Protein AF-A0A927H3I9-F1 (afdb_monomer_lite)

Foldseek 3Di:
DLLVVLLVLLVVLLVQQVVQPPPVNDDPPCPPDSRLLSNQVSCLVPVPSVLVCVVVVNVVSVLVSLVVSLVVVVVPDDVVVVVVDPPVVVVSVVVSVLSVVLVVVCVVVVVPDGSVVSVVVVVVVVVVVVPPD

pLDDT: mean 83.42, std 16.07, range [39.41, 97.81]

Secondary structure (DSSP, 8-state):
-HHHHHHHHHHHHHHHHHHHHSTTT--TT--S-TTHHHHHHHHHH--HHHHHHHHTT-HHHHHHHHHHHHHHHHHTS-HHHHTT-TTHHHHHHHHHHHHHHHHHHHHHTTT-S-HHHHHHHHHHHHHHTTTT-

InterPro domains:
  IPR039532 Transcriptional regulator TetR, C-terminal, Firmicutes type [PF14278] (34-122)

Radius of gyration: 15.26 Å; chains: 1; bounding box: 48×33×34 Å

Sequence (133 aa):
MLIWKCDDTFHDLYHNILQSISPQTVPTGTGKFPFILPFFRYWHADSEIIELLVEANRLDVIFAAFEDTM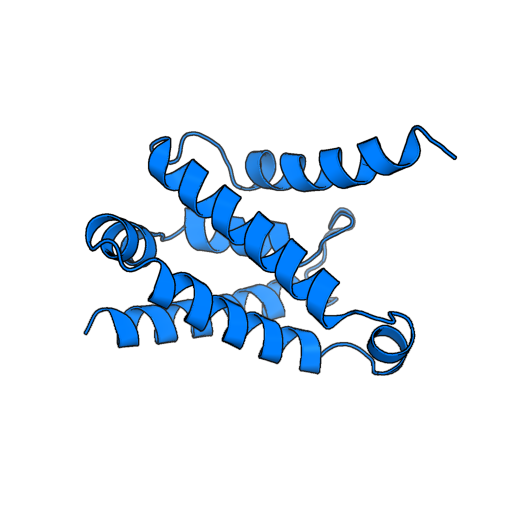KKLVRMLPPAMMNRSPHLDYFLAFRSGAVIRVLLQWIKNHKNVTPEEMYKFFEMQSEGLKLHT

Structure (mmCIF, N/CA/C/O backbone):
data_AF-A0A927H3I9-F1
#
_entry.id   AF-A0A927H3I9-F1
#
loop_
_atom_site.group_PDB
_atom_site.id
_atom_site.type_symbol
_atom_site.label_atom_id
_atom_site.label_alt_id
_atom_site.label_comp_id
_atom_site.label_asym_id
_atom_site.label_entity_id
_atom_site.label_seq_id
_atom_site.pdbx_PDB_ins_code
_atom_site.Cartn_x
_atom_site.Cartn_y
_atom_site.Cartn_z
_atom_site.occupancy
_atom_site.B_iso_or_equiv
_atom_site.auth_seq_id
_atom_site.auth_comp_id
_atom_site.auth_asym_id
_atom_site.auth_atom_id
_atom_site.pdbx_PDB_model_num
ATOM 1 N N . MET A 1 1 ? -17.641 -9.432 -5.609 1.00 77.62 1 MET A N 1
ATOM 2 C CA . MET A 1 1 ? -17.804 -7.975 -5.416 1.00 77.62 1 MET A CA 1
ATOM 3 C C . MET A 1 1 ? -16.578 -7.359 -4.739 1.00 77.62 1 MET A C 1
ATOM 5 O O . MET A 1 1 ? -15.977 -6.496 -5.356 1.00 77.62 1 MET A O 1
ATOM 9 N N . LEU A 1 2 ? -16.138 -7.842 -3.565 1.00 84.00 2 LEU A N 1
ATOM 10 C CA . LEU A 1 2 ? -14.950 -7.312 -2.863 1.00 84.00 2 LEU A CA 1
ATOM 11 C C . LEU A 1 2 ? -13.643 -7.318 -3.677 1.00 84.00 2 LEU A C 1
ATOM 13 O O . LEU A 1 2 ? -12.933 -6.325 -3.665 1.00 84.00 2 LEU A O 1
ATOM 17 N N . ILE A 1 3 ? -13.343 -8.405 -4.399 1.00 88.00 3 ILE A N 1
ATOM 18 C CA . ILE A 1 3 ? -12.112 -8.505 -5.211 1.00 88.00 3 ILE A CA 1
ATOM 19 C C . ILE A 1 3 ? -12.076 -7.407 -6.280 1.00 88.00 3 ILE A C 1
ATOM 21 O O . ILE A 1 3 ? -11.113 -6.664 -6.360 1.00 88.00 3 ILE A O 1
ATOM 25 N N . TRP A 1 4 ? -13.170 -7.238 -7.027 1.00 88.94 4 TRP A N 1
ATOM 26 C CA . TRP A 1 4 ? -13.263 -6.201 -8.056 1.00 88.94 4 TRP A CA 1
ATOM 27 C C . TRP A 1 4 ? -13.149 -4.783 -7.475 1.00 88.94 4 TRP A C 1
ATOM 29 O O . TRP A 1 4 ? -12.432 -3.964 -8.034 1.00 88.94 4 TRP A O 1
ATOM 39 N N . LYS A 1 5 ? -13.789 -4.508 -6.323 1.00 90.81 5 LYS A N 1
ATOM 40 C CA . LYS A 1 5 ? -13.637 -3.216 -5.624 1.00 90.81 5 LYS A CA 1
ATOM 41 C C . LYS A 1 5 ? -12.179 -2.990 -5.206 1.00 90.81 5 LYS A C 1
ATOM 43 O O . LYS A 1 5 ? -11.676 -1.891 -5.367 1.00 90.81 5 LYS A O 1
ATOM 48 N N . CYS A 1 6 ? -11.492 -4.025 -4.719 1.00 92.31 6 CYS A N 1
ATOM 49 C CA . CYS A 1 6 ? -10.067 -3.957 -4.397 1.00 92.31 6 CYS A CA 1
ATOM 50 C C . CYS A 1 6 ? -9.226 -3.618 -5.630 1.00 92.31 6 CYS A C 1
ATOM 52 O O . CYS A 1 6 ? -8.423 -2.693 -5.573 1.00 92.31 6 CYS A O 1
ATOM 54 N N . ASP A 1 7 ? -9.427 -4.322 -6.743 1.00 91.31 7 ASP A N 1
ATOM 55 C CA . ASP A 1 7 ? -8.684 -4.074 -7.982 1.00 91.31 7 ASP A CA 1
ATOM 56 C C . ASP A 1 7 ? -8.872 -2.633 -8.480 1.00 91.31 7 ASP A C 1
ATOM 58 O O . ASP A 1 7 ? -7.901 -1.986 -8.879 1.00 91.31 7 ASP A O 1
ATOM 62 N N . ASP A 1 8 ? -10.101 -2.117 -8.404 1.00 93.25 8 ASP A N 1
ATOM 63 C CA . ASP A 1 8 ? -10.454 -0.740 -8.759 1.00 93.25 8 ASP A CA 1
ATOM 64 C C . ASP A 1 8 ? -9.777 0.279 -7.824 1.00 93.25 8 ASP A C 1
ATOM 66 O O . ASP A 1 8 ? -9.075 1.181 -8.273 1.00 93.25 8 ASP A O 1
ATOM 70 N N . THR A 1 9 ? -9.837 0.065 -6.505 1.00 94.94 9 THR A N 1
ATOM 71 C CA . THR A 1 9 ? -9.147 0.931 -5.533 1.00 94.94 9 THR A CA 1
ATOM 72 C C . THR A 1 9 ? -7.622 0.911 -5.719 1.00 94.94 9 THR A C 1
ATOM 74 O O . THR A 1 9 ? -6.958 1.942 -5.632 1.00 94.94 9 THR A O 1
ATOM 77 N N . PHE A 1 10 ? -7.023 -0.241 -6.033 1.00 95.06 10 PHE A N 1
ATOM 78 C CA . PHE A 1 10 ? -5.589 -0.317 -6.336 1.00 95.06 10 PHE A CA 1
ATOM 79 C C . PHE A 1 10 ? -5.226 0.321 -7.686 1.00 95.06 10 PHE A C 1
ATOM 81 O O . PHE A 1 10 ? -4.087 0.775 -7.859 1.00 95.06 10 PHE A O 1
ATOM 88 N N . HIS A 1 11 ? -6.166 0.381 -8.632 1.00 93.69 11 HIS A N 1
ATOM 89 C CA . HIS A 1 11 ? -6.025 1.150 -9.866 1.00 93.69 11 HIS A CA 1
ATOM 90 C C . HIS A 1 11 ? -6.005 2.658 -9.584 1.00 93.69 11 HIS A C 1
ATOM 92 O O . HIS A 1 11 ? -5.123 3.362 -10.077 1.00 93.69 11 HIS A O 1
ATOM 98 N N . ASP A 1 12 ? -6.902 3.142 -8.731 1.00 94.69 12 ASP A N 1
ATOM 99 C CA . ASP A 1 12 ? -6.932 4.542 -8.303 1.00 94.69 12 ASP A CA 1
ATOM 100 C C . ASP A 1 12 ? -5.681 4.930 -7.511 1.00 94.69 12 ASP A C 1
ATOM 102 O O . ASP A 1 12 ? -5.072 5.973 -7.770 1.00 94.69 12 ASP A O 1
ATOM 106 N N . LEU A 1 13 ? -5.230 4.057 -6.604 1.00 94.62 13 LEU A N 1
ATOM 107 C CA . LEU A 1 13 ? -3.966 4.216 -5.887 1.00 94.62 13 LEU A CA 1
ATOM 108 C C . LEU A 1 13 ? -2.791 4.401 -6.855 1.00 94.62 13 LEU A C 1
ATOM 110 O O . LEU A 1 13 ? -1.945 5.272 -6.645 1.00 94.62 13 LEU A O 1
ATOM 114 N N . TYR A 1 14 ? -2.721 3.593 -7.917 1.00 93.06 14 TYR A N 1
ATOM 115 C CA . TYR A 1 14 ? -1.672 3.710 -8.930 1.00 93.06 14 TYR A CA 1
ATOM 116 C C . TYR A 1 14 ? -1.653 5.109 -9.562 1.00 93.06 14 TYR A C 1
ATOM 118 O O . TYR A 1 14 ? -0.594 5.739 -9.619 1.00 93.06 14 TYR A O 1
ATOM 126 N N . HIS A 1 15 ? -2.812 5.629 -9.975 1.00 91.88 15 HIS A N 1
ATOM 127 C CA . HIS A 1 15 ? -2.911 6.974 -10.552 1.00 91.88 15 HIS A CA 1
ATOM 128 C C . HIS A 1 15 ? -2.577 8.070 -9.543 1.00 91.88 15 HIS A C 1
ATOM 130 O O . HIS A 1 15 ? -1.861 9.012 -9.885 1.00 91.88 15 HIS A O 1
ATOM 136 N N . ASN A 1 16 ? -3.024 7.933 -8.294 1.00 91.06 16 ASN A N 1
ATOM 137 C CA . ASN A 1 16 ? -2.711 8.877 -7.223 1.00 91.06 16 ASN A CA 1
ATOM 138 C C . ASN A 1 16 ? -1.198 8.965 -6.957 1.00 91.06 16 ASN A C 1
ATOM 140 O O . ASN A 1 16 ? -0.637 10.060 -6.843 1.00 91.06 16 ASN A O 1
ATOM 144 N N . ILE A 1 17 ? -0.517 7.815 -6.926 1.00 90.12 17 ILE A N 1
ATOM 145 C CA . ILE A 1 17 ? 0.940 7.745 -6.796 1.00 90.12 17 ILE A CA 1
ATOM 146 C C . ILE A 1 17 ? 1.614 8.442 -7.983 1.00 90.12 17 ILE A C 1
ATOM 148 O O . ILE A 1 17 ? 2.509 9.259 -7.775 1.00 90.12 17 ILE A O 1
ATOM 152 N N . LEU A 1 18 ? 1.185 8.171 -9.221 1.00 87.94 18 LEU A N 1
ATOM 153 C CA . LEU A 1 18 ? 1.772 8.807 -10.406 1.00 87.94 18 LEU A CA 1
ATOM 154 C C . LEU A 1 18 ? 1.617 10.330 -10.395 1.00 87.94 18 LEU A C 1
ATOM 156 O O . LEU A 1 18 ? 2.579 11.044 -10.680 1.00 87.94 18 LEU A O 1
ATOM 160 N N . GLN A 1 19 ? 0.436 10.831 -10.033 1.00 86.25 19 GLN A N 1
ATOM 161 C CA . GLN A 1 19 ? 0.191 12.267 -9.899 1.00 86.25 19 GLN A CA 1
ATOM 162 C C . GLN A 1 19 ? 1.095 12.890 -8.831 1.00 86.25 19 GLN A C 1
ATOM 164 O O . GLN A 1 19 ? 1.649 13.964 -9.047 1.00 86.25 19 GLN A O 1
ATOM 169 N N . SER A 1 20 ? 1.313 12.188 -7.718 1.00 80.25 20 SER A N 1
ATOM 170 C CA . SER A 1 20 ? 2.146 12.666 -6.609 1.00 80.25 20 SER A CA 1
ATOM 171 C C . SER A 1 20 ? 3.644 12.717 -6.939 1.00 80.25 20 SER A C 1
ATOM 173 O O . SER A 1 20 ? 4.369 13.518 -6.354 1.00 80.25 20 SER A O 1
ATOM 175 N N . ILE A 1 21 ? 4.115 11.887 -7.876 1.00 74.31 21 ILE A N 1
ATOM 176 C CA . ILE A 1 21 ? 5.529 11.805 -8.290 1.00 74.31 21 ILE A CA 1
ATOM 177 C C . ILE A 1 21 ? 5.834 12.744 -9.478 1.00 74.31 21 ILE A C 1
ATOM 179 O O . ILE A 1 21 ? 6.996 12.933 -9.842 1.00 74.31 21 ILE A O 1
ATOM 183 N N . SER A 1 22 ? 4.817 13.373 -10.078 1.00 64.25 22 SER A N 1
ATOM 184 C CA . SER A 1 22 ? 4.996 14.316 -11.188 1.00 64.25 22 SER A CA 1
ATOM 185 C C . SER A 1 22 ? 5.935 15.474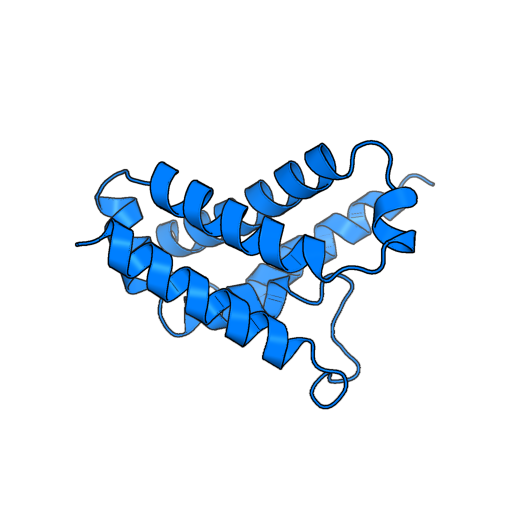 -10.800 1.00 64.25 22 SER A C 1
ATOM 187 O O . SER A 1 22 ? 5.729 16.086 -9.750 1.00 64.25 22 SER A O 1
ATOM 189 N N . PRO A 1 23 ? 6.928 15.850 -11.636 1.00 55.06 23 PRO A N 1
ATOM 190 C CA . PRO A 1 23 ? 7.934 16.877 -11.319 1.00 55.06 23 PRO A CA 1
ATOM 191 C C . PRO A 1 23 ? 7.372 18.247 -10.909 1.00 55.06 23 PRO A C 1
ATOM 193 O O . PRO A 1 23 ? 8.086 19.052 -10.324 1.00 55.06 23 PRO A O 1
ATOM 196 N N . GLN A 1 24 ? 6.107 18.525 -11.233 1.00 48.47 24 GLN A N 1
ATOM 197 C CA . GLN A 1 24 ? 5.428 19.791 -10.944 1.00 48.47 24 GLN A CA 1
ATOM 198 C C . GLN A 1 24 ? 4.871 19.864 -9.513 1.00 48.47 24 GLN A C 1
ATOM 200 O O . GLN A 1 24 ? 4.585 20.954 -9.027 1.00 48.47 24 GLN A O 1
ATOM 205 N N . THR A 1 25 ? 4.717 18.723 -8.837 1.00 46.75 25 THR A N 1
ATOM 206 C CA . THR A 1 25 ? 4.093 18.609 -7.509 1.00 46.75 25 THR A CA 1
ATOM 207 C C . THR A 1 25 ? 5.048 18.139 -6.425 1.00 46.75 25 THR A C 1
ATOM 209 O O . THR A 1 25 ? 4.634 18.105 -5.273 1.00 46.75 25 THR A O 1
ATOM 212 N N . VAL A 1 26 ? 6.300 17.795 -6.754 1.00 47.62 26 VAL A N 1
ATOM 213 C CA . VAL A 1 26 ? 7.310 17.349 -5.783 1.00 47.62 26 VAL A CA 1
ATOM 214 C C . VAL A 1 26 ? 7.752 18.546 -4.934 1.00 47.62 26 VAL A C 1
ATOM 216 O O . VAL A 1 26 ? 8.537 19.370 -5.411 1.00 47.62 26 VAL A O 1
ATOM 219 N N . PRO A 1 27 ? 7.309 18.681 -3.668 1.00 42.81 27 PRO A N 1
ATOM 220 C CA . PRO A 1 27 ? 7.943 19.616 -2.761 1.00 42.81 27 PRO A CA 1
ATOM 221 C C . PRO A 1 27 ? 9.353 19.078 -2.517 1.00 42.81 27 PRO A C 1
ATOM 223 O O . PRO A 1 27 ? 9.561 17.865 -2.450 1.00 42.81 27 PRO A O 1
ATOM 226 N N . THR A 1 28 ? 10.315 19.969 -2.336 1.00 44.44 28 THR A N 1
ATOM 227 C CA . THR A 1 28 ? 11.749 19.739 -2.081 1.00 44.44 28 THR A CA 1
ATOM 228 C C . THR A 1 28 ? 12.097 18.819 -0.888 1.00 44.44 28 THR A C 1
ATOM 230 O O . THR A 1 28 ? 13.258 18.731 -0.503 1.00 44.44 28 THR A O 1
ATOM 233 N N . GLY A 1 29 ? 11.124 18.100 -0.319 1.00 44.16 29 GLY A N 1
ATOM 234 C CA . GLY A 1 29 ? 11.250 17.151 0.784 1.00 44.16 29 GLY A CA 1
ATOM 235 C C . GLY A 1 29 ? 10.670 15.755 0.522 1.00 44.16 29 GLY A C 1
ATOM 236 O O . GLY A 1 29 ? 10.442 15.035 1.492 1.00 44.16 29 GLY A O 1
ATOM 237 N N . THR A 1 30 ? 10.414 15.325 -0.724 1.00 48.28 30 THR A N 1
ATOM 238 C CA . THR A 1 30 ? 10.177 13.887 -0.964 1.00 48.28 30 THR A CA 1
ATOM 239 C C . THR A 1 30 ? 11.447 13.134 -0.588 1.00 48.28 30 THR A C 1
ATOM 241 O O . THR A 1 30 ? 12.445 13.200 -1.307 1.00 48.28 30 THR A O 1
ATOM 244 N N . GLY A 1 31 ? 11.438 12.479 0.573 1.00 54.56 31 GLY A N 1
ATOM 245 C CA . GLY A 1 31 ? 12.574 11.698 1.041 1.00 54.56 31 GLY A CA 1
ATOM 246 C C . GLY A 1 31 ? 12.877 10.519 0.112 1.00 54.56 31 GLY A C 1
ATOM 247 O O . GLY A 1 31 ? 12.335 10.389 -0.985 1.00 54.56 31 GLY A O 1
ATOM 248 N N . LYS A 1 32 ? 13.775 9.630 0.542 1.00 64.06 32 LYS A N 1
ATOM 249 C CA . LYS A 1 32 ? 14.398 8.585 -0.299 1.00 64.06 32 LYS A CA 1
ATOM 250 C C . LYS A 1 32 ? 13.408 7.640 -1.017 1.00 64.06 32 LYS A C 1
ATOM 252 O O . LYS A 1 32 ? 13.840 6.872 -1.876 1.00 64.06 32 LYS A O 1
ATOM 257 N N . PHE A 1 33 ? 12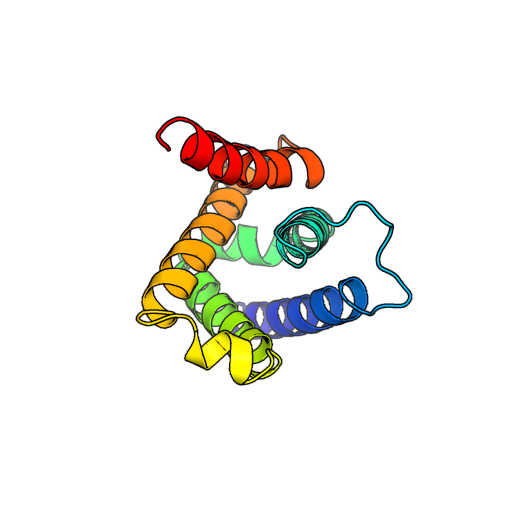.114 7.668 -0.679 1.00 72.12 33 PHE A N 1
ATOM 258 C CA . PHE A 1 33 ? 11.077 6.783 -1.215 1.00 72.12 33 PHE A CA 1
ATOM 259 C C . PHE A 1 33 ? 9.827 7.559 -1.680 1.00 72.12 33 PHE A C 1
ATOM 261 O O . PHE A 1 33 ? 8.861 7.683 -0.924 1.00 72.12 33 PHE A O 1
ATOM 268 N N . PRO A 1 34 ? 9.795 8.042 -2.937 1.00 76.62 34 PRO A N 1
ATOM 269 C CA . PRO A 1 34 ? 8.798 9.014 -3.398 1.00 76.62 34 PRO A CA 1
ATOM 270 C C . PRO A 1 34 ? 7.358 8.478 -3.471 1.00 76.62 34 PRO A C 1
ATOM 272 O O . PRO A 1 34 ? 6.425 9.270 -3.493 1.00 76.62 34 PRO A O 1
ATOM 275 N N . PHE A 1 35 ? 7.152 7.156 -3.475 1.00 85.19 35 PHE A N 1
ATOM 276 C CA . PHE A 1 35 ? 5.815 6.547 -3.541 1.00 85.19 35 PHE A CA 1
ATOM 277 C C . PHE A 1 35 ? 5.241 6.127 -2.178 1.00 85.19 35 PHE A C 1
ATOM 279 O O . PHE A 1 35 ? 4.035 5.926 -2.074 1.00 85.19 35 PHE A O 1
ATOM 286 N N . ILE A 1 36 ? 6.065 5.991 -1.129 1.00 89.62 36 ILE A N 1
ATOM 287 C CA . ILE A 1 36 ? 5.617 5.415 0.155 1.00 89.62 36 ILE A CA 1
ATOM 288 C C . ILE A 1 36 ? 4.693 6.379 0.906 1.00 89.62 36 ILE A C 1
ATOM 290 O O . ILE A 1 36 ? 3.650 5.967 1.409 1.00 89.62 36 ILE A O 1
ATOM 294 N N . LEU A 1 37 ? 5.044 7.665 0.973 1.00 91.06 37 LEU A N 1
ATOM 295 C CA . LEU A 1 37 ? 4.190 8.649 1.638 1.00 91.06 37 LEU A CA 1
ATOM 296 C C . LEU A 1 37 ? 2.848 8.851 0.898 1.00 91.06 37 LEU A C 1
ATOM 298 O O . LEU A 1 37 ? 1.815 8.781 1.564 1.00 91.06 37 LEU A O 1
ATOM 302 N N . PRO A 1 38 ? 2.808 9.027 -0.442 1.00 92.31 38 PRO A N 1
ATOM 303 C CA . PRO A 1 38 ? 1.547 9.032 -1.190 1.00 92.31 38 PRO A CA 1
ATOM 304 C C . PRO A 1 38 ? 0.696 7.781 -0.961 1.00 92.31 38 PRO A C 1
ATOM 306 O O . PRO A 1 38 ? -0.502 7.897 -0.729 1.00 92.31 38 PRO A O 1
ATOM 309 N N . PHE A 1 39 ? 1.319 6.598 -0.934 1.00 94.56 39 PHE A N 1
ATOM 310 C CA . PHE A 1 39 ? 0.634 5.342 -0.632 1.00 94.56 39 PHE A CA 1
ATOM 311 C C . PHE A 1 39 ? -0.084 5.386 0.725 1.00 94.56 39 PHE A C 1
ATOM 313 O O . PHE A 1 39 ? -1.271 5.078 0.802 1.00 94.56 39 PHE A O 1
ATOM 320 N N . PHE A 1 40 ? 0.598 5.799 1.798 1.00 95.88 40 PHE A N 1
ATOM 321 C CA . PHE A 1 40 ? -0.037 5.873 3.117 1.00 95.88 40 PHE A CA 1
ATOM 322 C C . PHE A 1 40 ? -1.096 6.969 3.207 1.00 95.88 40 PHE A C 1
ATOM 324 O O . PHE A 1 40 ? -2.116 6.767 3.859 1.00 95.88 40 PHE A O 1
ATOM 331 N N . ARG A 1 41 ? -0.893 8.111 2.540 1.00 95.69 41 ARG A N 1
ATOM 332 C CA . ARG A 1 41 ? -1.897 9.184 2.489 1.00 95.69 41 ARG A CA 1
ATOM 333 C C . ARG A 1 41 ? -3.178 8.737 1.791 1.00 95.69 41 ARG A C 1
ATOM 335 O O . ARG A 1 41 ? -4.255 9.066 2.274 1.00 95.69 41 ARG A O 1
ATOM 342 N N . TYR A 1 42 ? -3.062 7.965 0.712 1.00 96.44 42 TYR A N 1
ATOM 343 C CA . TYR A 1 42 ? -4.209 7.399 0.007 1.00 96.44 42 TYR A CA 1
ATOM 344 C C . TYR A 1 42 ? -5.050 6.508 0.934 1.00 96.44 42 TYR A C 1
ATOM 346 O O . TYR A 1 42 ? -6.231 6.774 1.139 1.00 96.44 42 TYR A O 1
ATOM 354 N N . TRP A 1 43 ? -4.428 5.523 1.589 1.00 97.50 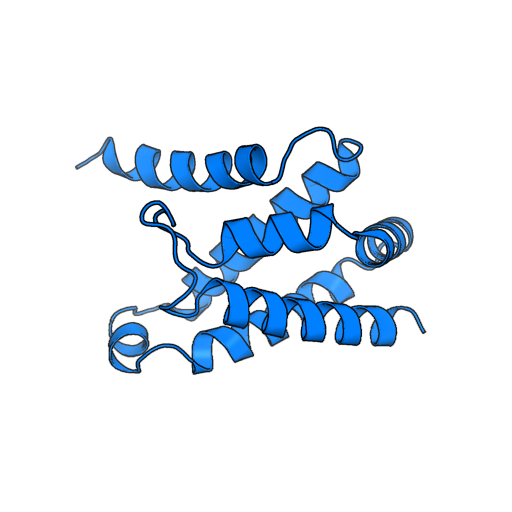43 TRP A N 1
ATOM 355 C CA . TRP A 1 43 ? -5.148 4.610 2.489 1.00 97.50 43 TRP A CA 1
ATOM 356 C C . TRP A 1 43 ? -5.652 5.268 3.775 1.00 97.50 43 TRP A C 1
ATOM 358 O O . TRP A 1 43 ? -6.624 4.812 4.375 1.00 97.50 43 TRP A O 1
ATOM 368 N N . HIS A 1 44 ? -5.007 6.347 4.211 1.00 97.25 44 HIS A N 1
ATOM 369 C CA . HIS A 1 44 ? -5.497 7.145 5.327 1.00 97.25 44 HIS A CA 1
ATOM 370 C C . HIS A 1 44 ? -6.765 7.930 4.972 1.00 97.25 44 HIS A C 1
ATOM 372 O O . HIS A 1 44 ? -7.581 8.187 5.855 1.00 97.25 44 HIS A O 1
ATOM 378 N N . ALA A 1 45 ? -6.939 8.323 3.708 1.00 95.94 45 ALA A N 1
ATOM 379 C CA . ALA A 1 45 ? -8.157 8.988 3.257 1.00 95.94 45 ALA A CA 1
ATOM 380 C C . ALA A 1 45 ? -9.341 8.012 3.181 1.00 95.94 45 ALA A C 1
ATOM 382 O O . ALA A 1 45 ? -10.432 8.352 3.632 1.00 95.94 45 ALA A O 1
ATOM 383 N N . ASP A 1 46 ? -9.112 6.805 2.659 1.00 94.88 46 ASP A N 1
ATOM 384 C CA . ASP A 1 46 ? -10.102 5.728 2.621 1.00 94.88 46 ASP A CA 1
ATOM 385 C C . ASP A 1 46 ? -9.407 4.356 2.641 1.00 94.88 46 ASP A C 1
ATOM 387 O O . ASP A 1 46 ? -8.641 4.012 1.740 1.00 94.88 46 ASP A O 1
ATOM 391 N N . SER A 1 47 ? -9.658 3.573 3.693 1.00 96.81 47 SER A N 1
ATOM 392 C CA . SER A 1 47 ? -9.123 2.214 3.885 1.00 96.81 47 SER A CA 1
ATOM 393 C C . SER A 1 47 ? -10.209 1.149 4.005 1.00 96.81 47 SER A C 1
ATOM 395 O O . SER A 1 47 ? -9.876 -0.014 4.244 1.00 96.81 47 SER A O 1
ATOM 397 N N . GLU A 1 48 ? -11.481 1.495 3.772 1.00 96.38 48 GLU A N 1
ATOM 398 C CA . GLU A 1 48 ? -12.622 0.608 4.029 1.00 96.38 48 GLU A CA 1
ATOM 399 C C . GLU A 1 48 ? -12.445 -0.755 3.343 1.00 96.38 48 GLU A C 1
ATOM 401 O O . GLU A 1 48 ? -12.633 -1.807 3.953 1.00 96.38 48 GLU A O 1
ATOM 406 N N . ILE A 1 49 ? -12.015 -0.759 2.078 1.00 96.50 49 ILE A N 1
ATOM 407 C CA . ILE A 1 49 ? -11.824 -2.004 1.328 1.00 96.50 49 ILE A CA 1
ATOM 408 C C . ILE A 1 49 ? -10.732 -2.899 1.927 1.00 96.50 49 ILE A C 1
ATOM 410 O O . ILE A 1 49 ? -10.875 -4.121 1.930 1.00 96.50 49 ILE A O 1
ATOM 414 N N . ILE A 1 50 ? -9.658 -2.314 2.462 1.00 96.94 50 ILE A N 1
ATOM 415 C CA . ILE A 1 50 ? -8.576 -3.072 3.095 1.00 96.94 50 ILE A CA 1
ATOM 416 C C . ILE A 1 50 ? -9.055 -3.631 4.430 1.00 96.94 50 ILE A C 1
ATOM 418 O O . ILE A 1 50 ? -8.801 -4.798 4.714 1.00 96.94 50 ILE A O 1
ATOM 422 N N . GLU A 1 51 ? -9.786 -2.839 5.215 1.00 97.25 51 GLU A N 1
ATOM 423 C CA . GLU A 1 51 ? -10.381 -3.273 6.483 1.00 97.25 51 GLU A CA 1
ATOM 424 C C . GLU A 1 51 ? -11.312 -4.475 6.267 1.00 97.25 51 GLU A C 1
ATOM 426 O O . GLU A 1 51 ? -11.117 -5.521 6.887 1.00 97.25 51 GLU A O 1
ATOM 431 N N . LEU A 1 52 ? -12.224 -4.393 5.292 1.00 96.88 52 LEU A N 1
ATOM 432 C CA . LEU A 1 52 ? -13.132 -5.494 4.953 1.00 96.88 52 LEU A CA 1
ATOM 433 C C . LEU A 1 52 ? -12.387 -6.759 4.488 1.00 96.88 52 LEU A C 1
ATOM 435 O O . LEU A 1 52 ? -12.784 -7.879 4.812 1.00 96.88 52 LEU A O 1
ATOM 439 N N . LEU A 1 53 ? -11.302 -6.613 3.719 1.00 96.00 53 LEU A N 1
ATOM 440 C CA . LEU A 1 53 ? -10.484 -7.752 3.283 1.00 96.00 53 LEU A CA 1
ATOM 441 C C . LEU A 1 53 ? -9.694 -8.377 4.438 1.00 96.00 53 LEU A C 1
ATOM 443 O O . LEU A 1 53 ? -9.517 -9.597 4.457 1.00 96.00 53 LEU A O 1
ATOM 447 N N . VAL A 1 54 ? -9.235 -7.573 5.400 1.00 95.31 54 VAL A N 1
ATOM 448 C CA . VAL A 1 54 ? -8.591 -8.060 6.627 1.00 95.31 54 VAL A CA 1
ATOM 449 C C . VAL A 1 54 ? -9.587 -8.858 7.464 1.00 95.31 54 VAL A C 1
ATOM 451 O O . VAL A 1 54 ? -9.275 -9.983 7.854 1.00 95.31 54 VAL A O 1
ATOM 454 N N . GLU A 1 55 ? -10.794 -8.332 7.680 1.00 95.69 55 GLU A N 1
ATOM 455 C CA . GLU A 1 55 ? -11.870 -9.019 8.409 1.00 95.69 55 GLU A CA 1
ATOM 456 C C . GLU A 1 55 ? -12.283 -10.332 7.734 1.00 95.69 55 GLU A C 1
ATOM 458 O O . GLU A 1 55 ? -12.507 -11.341 8.402 1.00 95.69 55 GLU A O 1
ATOM 463 N N . ALA A 1 56 ? -12.307 -10.356 6.400 1.00 95.50 56 ALA A N 1
ATOM 464 C CA . ALA A 1 56 ? -12.593 -11.554 5.616 1.00 95.50 56 ALA A CA 1
ATOM 465 C C . ALA A 1 56 ? -11.418 -12.554 5.541 1.00 95.50 56 ALA A C 1
ATOM 467 O O . ALA A 1 56 ? -11.542 -13.581 4.870 1.00 95.50 56 ALA A O 1
ATOM 468 N N . ASN A 1 57 ? -10.276 -12.269 6.182 1.00 94.62 57 ASN A N 1
ATOM 469 C CA . ASN A 1 57 ? -9.037 -13.050 6.093 1.00 94.62 57 ASN A CA 1
ATOM 470 C C . ASN A 1 57 ? -8.554 -13.259 4.639 1.00 94.62 57 ASN A C 1
ATOM 472 O O . ASN A 1 57 ? -8.070 -14.328 4.266 1.00 94.62 57 ASN A O 1
ATOM 476 N N . ARG A 1 58 ? -8.703 -12.226 3.801 1.00 95.25 58 ARG A N 1
ATOM 477 C CA . ARG A 1 58 ? -8.353 -12.214 2.370 1.00 95.25 58 ARG A CA 1
ATOM 478 C C . ARG A 1 58 ? -7.143 -11.339 2.067 1.00 95.25 58 ARG A C 1
ATOM 480 O O . ARG A 1 58 ? -7.139 -10.543 1.127 1.00 95.25 58 ARG A O 1
ATOM 487 N N . LEU A 1 59 ? -6.086 -11.502 2.863 1.00 94.44 59 LEU A N 1
ATOM 488 C CA . LEU A 1 59 ? -4.823 -10.791 2.641 1.00 94.44 59 LEU A CA 1
ATOM 489 C C . LEU A 1 59 ? -4.204 -11.125 1.278 1.00 94.44 59 LEU A C 1
ATOM 491 O O . LEU A 1 59 ? -3.553 -10.272 0.684 1.00 94.44 59 LEU A O 1
ATOM 495 N N . ASP A 1 60 ? -4.438 -12.335 0.769 1.00 93.88 60 ASP A N 1
ATOM 496 C CA . ASP A 1 60 ? -4.009 -12.777 -0.560 1.00 93.88 60 ASP A CA 1
ATOM 497 C C . ASP A 1 60 ? -4.454 -11.815 -1.670 1.00 93.88 60 ASP A C 1
ATOM 499 O O . ASP A 1 60 ? -3.664 -11.502 -2.558 1.00 93.88 60 ASP A O 1
ATOM 503 N N . VAL A 1 61 ? -5.674 -11.277 -1.573 1.00 94.94 61 VAL A N 1
ATOM 504 C CA . VAL A 1 61 ? -6.224 -10.313 -2.539 1.00 94.94 61 VAL A CA 1
ATOM 505 C C . VAL A 1 61 ? -5.464 -8.990 -2.481 1.00 94.94 61 VAL A C 1
ATOM 507 O O . VAL A 1 61 ? -5.086 -8.452 -3.518 1.00 94.94 61 VAL A O 1
ATOM 510 N N . ILE A 1 62 ? -5.185 -8.495 -1.272 1.00 95.31 62 ILE A N 1
ATOM 511 C CA . ILE A 1 62 ? -4.435 -7.249 -1.056 1.00 95.31 62 ILE A CA 1
ATOM 512 C C . ILE A 1 62 ? -3.022 -7.379 -1.637 1.00 95.31 62 ILE A C 1
ATOM 514 O O . ILE A 1 62 ? -2.554 -6.492 -2.352 1.00 95.31 62 ILE A O 1
ATOM 518 N N . PHE A 1 63 ? -2.336 -8.486 -1.337 1.00 93.12 63 PHE A N 1
ATOM 519 C CA . PHE A 1 63 ? -0.982 -8.725 -1.831 1.00 93.12 63 PHE A CA 1
ATOM 520 C C . PHE A 1 63 ? -0.948 -8.853 -3.356 1.00 93.12 63 PHE A C 1
ATOM 522 O O . PHE A 1 63 ? -0.088 -8.231 -3.975 1.00 93.12 63 PHE A O 1
ATOM 529 N N . ALA A 1 64 ? -1.888 -9.587 -3.958 1.00 92.44 64 ALA A N 1
ATOM 530 C CA . ALA A 1 64 ? -1.970 -9.734 -5.410 1.00 92.44 64 ALA A CA 1
ATOM 531 C C . ALA A 1 64 ? -2.225 -8.390 -6.115 1.00 92.44 64 ALA A C 1
ATOM 533 O O . ALA A 1 64 ? -1.485 -8.022 -7.029 1.00 92.44 64 ALA A O 1
ATOM 534 N N . ALA A 1 65 ? -3.210 -7.615 -5.645 1.00 94.06 65 ALA A N 1
ATOM 535 C CA . ALA A 1 65 ? -3.533 -6.308 -6.215 1.00 94.06 65 ALA A CA 1
ATOM 536 C C . ALA A 1 65 ? -2.348 -5.333 -6.103 1.00 94.06 65 ALA A C 1
ATOM 538 O O . ALA A 1 65 ? -2.006 -4.628 -7.059 1.00 94.06 65 ALA A O 1
ATOM 539 N N . PHE A 1 66 ? -1.656 -5.331 -4.960 1.00 93.69 66 PHE A N 1
ATOM 540 C CA . PHE A 1 66 ? -0.481 -4.489 -4.783 1.00 93.69 66 PHE A CA 1
ATOM 541 C C . PHE A 1 66 ? 0.704 -4.917 -5.649 1.00 93.69 66 PHE A C 1
ATOM 543 O O . PHE A 1 66 ? 1.400 -4.060 -6.196 1.00 93.69 66 PHE A O 1
ATOM 550 N N . GLU A 1 67 ? 0.944 -6.221 -5.797 1.00 90.31 67 GLU A N 1
ATOM 551 C CA . GLU A 1 67 ? 1.998 -6.743 -6.666 1.00 90.31 67 GLU A CA 1
ATOM 552 C C . GLU A 1 67 ? 1.790 -6.286 -8.116 1.00 90.31 67 GLU A C 1
ATOM 554 O O . GLU A 1 67 ? 2.731 -5.822 -8.767 1.00 90.31 67 GLU A O 1
ATOM 559 N N . ASP A 1 68 ? 0.552 -6.323 -8.604 1.00 91.12 68 ASP A N 1
ATOM 560 C CA . ASP A 1 68 ? 0.211 -5.846 -9.942 1.00 91.12 68 ASP A CA 1
ATOM 561 C C . ASP A 1 68 ? 0.375 -4.330 -10.090 1.00 91.12 68 ASP A C 1
ATOM 563 O O . ASP A 1 68 ? 0.899 -3.861 -11.108 1.00 91.12 68 ASP A O 1
ATOM 567 N N . THR A 1 69 ? 0.023 -3.547 -9.069 1.00 91.44 69 THR A N 1
ATOM 568 C CA . THR A 1 69 ? 0.323 -2.107 -9.032 1.00 91.44 69 THR A CA 1
ATOM 569 C C . THR A 1 69 ? 1.830 -1.844 -9.070 1.00 91.44 69 THR A C 1
ATOM 571 O O . THR A 1 69 ? 2.295 -0.997 -9.838 1.00 91.44 69 THR A O 1
ATOM 574 N N . MET A 1 70 ? 2.628 -2.612 -8.330 1.00 87.56 70 MET A N 1
ATOM 575 C CA . MET A 1 70 ? 4.084 -2.471 -8.323 1.00 87.56 70 MET A CA 1
ATOM 576 C C . MET A 1 70 ? 4.717 -2.869 -9.657 1.00 87.56 70 MET A C 1
ATOM 578 O O . MET A 1 70 ? 5.598 -2.157 -10.136 1.00 87.56 70 MET A O 1
ATOM 582 N N . LYS A 1 71 ? 4.233 -3.925 -10.323 1.00 87.38 71 LYS A N 1
ATOM 583 C CA . LYS A 1 71 ? 4.659 -4.275 -11.691 1.00 87.38 71 LYS A CA 1
ATOM 584 C C . LYS A 1 71 ? 4.420 -3.118 -12.664 1.00 87.38 71 LYS A C 1
ATOM 586 O O . LYS A 1 71 ? 5.286 -2.835 -13.492 1.00 87.38 71 LYS A O 1
ATOM 591 N N . LYS A 1 72 ? 3.276 -2.427 -12.564 1.00 89.12 72 LYS A N 1
ATOM 592 C CA . LYS A 1 72 ? 2.971 -1.244 -13.391 1.00 89.12 72 LYS A CA 1
ATOM 593 C C . LYS A 1 72 ? 3.920 -0.082 -13.086 1.00 89.12 72 LYS A C 1
ATOM 595 O O . LYS A 1 72 ? 4.439 0.521 -14.019 1.00 89.12 72 LYS A O 1
ATOM 600 N N . LEU A 1 73 ? 4.189 0.203 -11.810 1.00 84.69 73 LEU A N 1
ATOM 601 C CA . LEU A 1 73 ? 5.120 1.263 -11.400 1.00 84.69 73 LEU A CA 1
ATOM 602 C C . LEU A 1 73 ? 6.560 0.976 -11.848 1.00 84.69 73 LEU A C 1
ATOM 604 O O . LEU A 1 73 ? 7.242 1.868 -12.341 1.00 84.69 73 LEU A O 1
ATOM 608 N N . VAL A 1 74 ? 7.019 -0.271 -11.740 1.00 83.06 74 VAL A N 1
ATOM 609 C CA . VAL A 1 74 ? 8.378 -0.673 -12.140 1.00 83.06 74 VAL A CA 1
ATOM 610 C C . VAL A 1 74 ? 8.592 -0.530 -13.642 1.00 83.06 74 VAL A C 1
ATOM 612 O O . VAL A 1 74 ? 9.660 -0.092 -14.057 1.00 83.06 74 VAL A O 1
ATOM 615 N N . ARG A 1 75 ? 7.573 -0.815 -14.465 1.00 84.19 75 ARG A N 1
ATOM 616 C CA . ARG A 1 75 ? 7.632 -0.597 -15.923 1.00 84.19 75 ARG A CA 1
ATOM 617 C C . ARG A 1 75 ? 7.823 0.872 -16.314 1.00 84.19 75 ARG A C 1
ATOM 619 O O . ARG A 1 75 ? 8.252 1.134 -17.431 1.00 84.19 75 ARG A O 1
ATOM 626 N N . MET A 1 76 ? 7.522 1.809 -15.414 1.00 80.38 76 MET A N 1
ATOM 627 C CA . MET A 1 76 ? 7.755 3.241 -15.626 1.00 80.38 76 MET A CA 1
ATOM 628 C C . MET A 1 76 ? 9.186 3.673 -15.276 1.00 80.38 76 MET A C 1
ATOM 630 O O . MET A 1 76 ? 9.571 4.801 -15.583 1.00 80.38 76 MET A O 1
ATOM 634 N N . LEU A 1 77 ? 9.981 2.818 -14.623 1.00 74.12 77 LEU A N 1
ATOM 635 C CA . LEU A 1 77 ? 11.355 3.152 -14.263 1.00 74.12 77 LEU A CA 1
ATOM 636 C C . LEU A 1 77 ? 12.264 3.149 -15.502 1.00 74.12 77 LEU A C 1
ATOM 638 O O . LEU A 1 77 ? 12.118 2.294 -16.379 1.00 74.12 77 LEU A O 1
ATOM 642 N N . PRO A 1 78 ? 13.266 4.047 -15.568 1.00 74.88 78 PRO A N 1
ATOM 643 C CA . PRO A 1 78 ? 14.249 4.024 -16.641 1.00 74.88 78 PRO A CA 1
ATOM 644 C C . PRO A 1 78 ? 14.961 2.661 -16.719 1.00 74.88 78 PRO A C 1
ATOM 646 O O . PRO A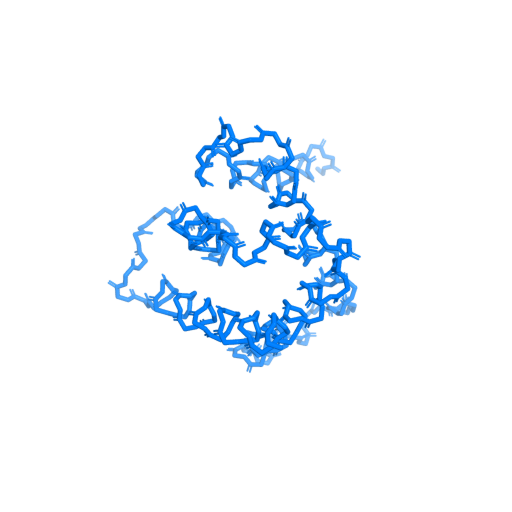 1 78 ? 15.404 2.155 -15.681 1.00 74.88 78 PRO A O 1
ATOM 649 N N . PRO A 1 79 ? 15.193 2.094 -17.921 1.00 74.75 79 PRO A N 1
ATOM 650 C CA . PRO A 1 79 ? 15.887 0.810 -18.077 1.00 74.75 79 PRO A CA 1
ATOM 651 C C . PRO A 1 79 ? 17.262 0.766 -17.397 1.00 74.75 79 PRO A C 1
ATOM 653 O O . PRO A 1 79 ? 17.680 -0.265 -16.875 1.00 74.75 79 PRO A O 1
ATOM 656 N N . ALA A 1 80 ? 17.947 1.912 -17.326 1.00 68.56 80 ALA A N 1
ATOM 657 C CA . ALA A 1 80 ? 19.219 2.056 -16.626 1.00 68.56 80 ALA A CA 1
ATOM 658 C C . ALA A 1 80 ? 19.127 1.771 -15.114 1.00 68.56 80 ALA A C 1
ATOM 660 O O . ALA A 1 80 ? 20.106 1.310 -14.535 1.00 68.56 80 ALA A O 1
ATOM 661 N N . MET A 1 81 ? 17.981 2.022 -14.470 1.00 66.81 81 MET A N 1
ATOM 662 C CA . MET A 1 81 ? 17.761 1.646 -13.069 1.00 66.81 81 MET A CA 1
ATOM 663 C C . MET A 1 81 ? 17.492 0.150 -12.925 1.00 66.81 81 MET A C 1
ATOM 665 O O . MET A 1 81 ? 18.013 -0.465 -11.998 1.00 66.81 81 MET A O 1
ATOM 669 N N . MET A 1 82 ? 16.745 -0.448 -13.859 1.00 67.44 82 MET A N 1
ATOM 670 C CA . MET A 1 82 ? 16.465 -1.887 -13.829 1.00 67.44 82 MET A CA 1
ATOM 671 C C . MET A 1 82 ? 17.740 -2.721 -14.008 1.00 67.44 82 MET A C 1
ATOM 673 O O . MET A 1 82 ? 17.964 -3.679 -13.276 1.00 67.44 82 MET A O 1
ATOM 677 N N . ASN A 1 83 ? 18.620 -2.306 -14.923 1.00 68.00 83 ASN A N 1
ATOM 678 C CA . ASN A 1 83 ? 19.852 -3.030 -15.249 1.00 68.00 83 ASN A CA 1
ATOM 679 C C . ASN A 1 83 ? 20.945 -2.923 -14.169 1.00 68.00 83 ASN A C 1
ATOM 681 O O . ASN A 1 83 ? 21.913 -3.676 -14.205 1.00 68.00 83 ASN A O 1
ATOM 685 N N . ARG A 1 84 ? 20.824 -1.983 -13.221 1.00 67.31 84 ARG A N 1
ATOM 686 C CA . ARG A 1 84 ? 21.815 -1.755 -12.151 1.00 67.31 84 ARG A CA 1
ATOM 687 C C . ARG A 1 84 ? 21.585 -2.597 -10.893 1.00 67.31 84 ARG A C 1
ATOM 689 O O . ARG A 1 84 ? 22.439 -2.575 -10.013 1.00 67.31 84 ARG A O 1
ATOM 696 N N . SER A 1 85 ? 20.469 -3.319 -10.793 1.00 66.56 85 SER A N 1
ATOM 697 C CA . SER A 1 85 ? 20.118 -4.105 -9.606 1.00 66.56 85 SER A CA 1
ATOM 698 C C . SER A 1 85 ? 20.003 -5.592 -9.957 1.00 66.56 85 SER A C 1
ATOM 700 O O . SER A 1 85 ? 18.897 -6.054 -10.254 1.00 66.56 85 SER A O 1
ATOM 702 N N . PRO A 1 86 ? 21.101 -6.375 -9.921 1.00 68.88 86 PRO A N 1
ATOM 703 C CA . PRO A 1 86 ? 20.969 -7.829 -9.877 1.00 68.88 86 PRO A CA 1
ATOM 704 C C . PRO A 1 86 ? 20.084 -8.165 -8.665 1.00 68.88 86 PRO A C 1
ATOM 706 O O . PRO A 1 86 ? 20.340 -7.667 -7.573 1.00 68.88 86 PRO A O 1
ATOM 709 N N . HIS A 1 87 ? 19.006 -8.930 -8.862 1.00 83.62 87 HIS A N 1
ATOM 710 C CA . HIS A 1 87 ? 17.970 -9.231 -7.848 1.00 83.62 87 HIS A CA 1
ATOM 711 C C . HIS A 1 87 ? 16.944 -8.115 -7.553 1.00 83.62 87 HIS A C 1
ATOM 713 O O . HIS A 1 87 ? 16.428 -8.003 -6.437 1.00 83.62 87 HIS A O 1
ATOM 719 N N . LEU A 1 88 ? 16.622 -7.277 -8.548 1.00 78.12 88 LEU A N 1
ATOM 720 C CA . LEU A 1 88 ? 15.550 -6.276 -8.440 1.00 78.12 88 LEU A CA 1
ATOM 721 C C . LEU A 1 88 ? 14.207 -6.876 -7.983 1.00 78.12 88 LEU A C 1
ATOM 723 O O . LEU A 1 88 ? 13.487 -6.248 -7.215 1.00 78.12 88 LEU A O 1
ATOM 727 N N . ASP A 1 89 ? 13.879 -8.084 -8.428 1.00 80.94 89 ASP A N 1
ATOM 728 C CA . ASP A 1 89 ? 12.689 -8.843 -8.039 1.00 80.94 89 ASP A CA 1
ATOM 729 C C . ASP A 1 89 ? 12.623 -9.108 -6.527 1.00 80.94 89 ASP A C 1
ATOM 731 O O . ASP A 1 89 ? 11.614 -8.794 -5.894 1.00 80.94 89 ASP A O 1
ATOM 735 N N . TYR A 1 90 ? 13.713 -9.587 -5.921 1.00 86.06 90 TYR A N 1
ATOM 736 C CA . TYR A 1 90 ? 13.806 -9.775 -4.469 1.00 86.06 90 TYR A CA 1
ATOM 737 C C . TYR A 1 90 ? 13.711 -8.450 -3.715 1.00 86.06 90 TYR A C 1
ATOM 739 O O . TYR A 1 90 ? 13.027 -8.362 -2.692 1.00 86.06 90 TYR A O 1
ATOM 747 N N . PHE A 1 91 ? 14.368 -7.404 -4.222 1.00 82.81 91 PHE A N 1
ATOM 748 C CA . PHE A 1 91 ? 14.285 -6.074 -3.625 1.00 82.81 91 PHE A CA 1
ATOM 749 C C . PHE A 1 91 ? 12.848 -5.539 -3.640 1.00 82.81 91 PHE A C 1
ATOM 751 O O . PHE A 1 91 ? 12.360 -5.048 -2.620 1.00 82.81 91 PHE A O 1
ATOM 758 N N . LEU A 1 92 ? 12.148 -5.671 -4.768 1.00 82.19 92 LEU A N 1
ATOM 759 C CA . LEU A 1 92 ? 10.749 -5.275 -4.897 1.00 82.19 92 LEU A CA 1
AT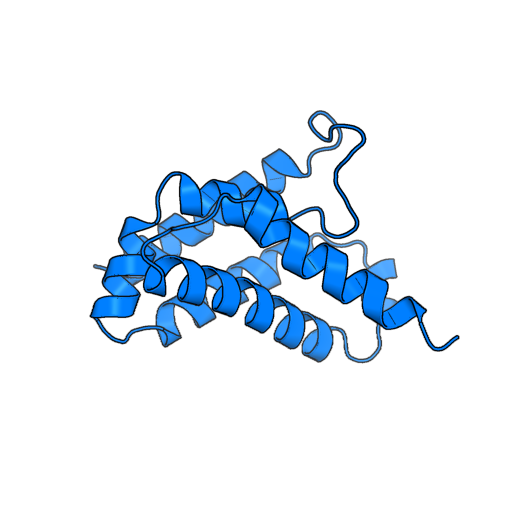OM 760 C C . LEU A 1 92 ? 9.851 -6.103 -3.979 1.00 82.19 92 LEU A C 1
ATOM 762 O O . LEU A 1 92 ? 9.062 -5.516 -3.250 1.00 82.19 92 LEU A O 1
ATOM 766 N N . ALA A 1 93 ? 10.017 -7.427 -3.930 1.00 86.88 93 ALA A N 1
ATOM 767 C CA . ALA A 1 93 ? 9.251 -8.293 -3.035 1.00 86.88 93 ALA A CA 1
ATOM 768 C C . ALA A 1 93 ? 9.427 -7.896 -1.558 1.00 86.88 93 ALA A C 1
ATOM 770 O O . ALA A 1 93 ? 8.443 -7.754 -0.828 1.00 86.88 93 ALA A O 1
ATOM 771 N N . PHE A 1 94 ? 10.668 -7.638 -1.126 1.00 86.88 94 PHE A N 1
ATOM 772 C CA . PHE A 1 94 ? 10.963 -7.148 0.222 1.00 86.88 94 PHE A CA 1
ATOM 773 C C . PHE A 1 94 ? 10.269 -5.811 0.505 1.00 86.88 94 PHE A C 1
ATOM 775 O O . PHE A 1 94 ? 9.579 -5.666 1.518 1.00 86.88 94 PHE A O 1
ATOM 782 N N . ARG A 1 95 ? 10.421 -4.831 -0.397 1.00 84.25 95 ARG A N 1
ATOM 783 C CA . ARG A 1 95 ? 9.818 -3.501 -0.234 1.00 84.25 95 ARG A CA 1
ATOM 784 C C . ARG A 1 95 ? 8.300 -3.560 -0.217 1.00 84.25 95 ARG A C 1
ATOM 786 O O . ARG A 1 95 ? 7.688 -2.933 0.645 1.00 84.25 95 ARG A O 1
ATOM 793 N N . SER A 1 96 ? 7.705 -4.333 -1.116 1.00 87.44 96 SER A N 1
ATOM 794 C CA . SER A 1 96 ? 6.261 -4.487 -1.193 1.00 87.44 96 SER A CA 1
ATOM 795 C C . SER A 1 96 ? 5.699 -5.142 0.065 1.00 87.44 96 SER A C 1
ATOM 797 O O . SER A 1 96 ? 4.727 -4.653 0.642 1.00 87.44 96 SER A O 1
ATOM 799 N N . GLY A 1 97 ? 6.361 -6.199 0.542 1.00 91.56 97 GLY A N 1
ATOM 800 C CA . GLY A 1 97 ? 6.009 -6.860 1.792 1.00 91.56 97 GLY A CA 1
ATOM 801 C C . GLY A 1 97 ? 6.075 -5.916 2.993 1.00 91.56 97 GLY A C 1
ATOM 802 O O . GLY A 1 97 ? 5.155 -5.906 3.809 1.00 91.56 97 GLY A O 1
ATOM 803 N N . ALA A 1 98 ? 7.124 -5.095 3.091 1.00 91.12 98 ALA A N 1
ATOM 804 C CA . ALA A 1 98 ? 7.278 -4.133 4.180 1.00 91.12 98 ALA A CA 1
ATOM 805 C C . ALA A 1 98 ? 6.169 -3.066 4.178 1.00 91.12 98 ALA A C 1
ATOM 807 O O . ALA A 1 98 ? 5.542 -2.841 5.212 1.00 91.12 98 ALA A O 1
ATOM 808 N N . VAL A 1 99 ? 5.889 -2.452 3.024 1.00 93.12 99 VAL A N 1
ATOM 809 C CA . VAL A 1 99 ? 4.861 -1.402 2.888 1.00 93.12 99 VAL A CA 1
ATOM 810 C C . VAL A 1 99 ? 3.472 -1.923 3.263 1.00 93.12 99 VAL A C 1
ATOM 812 O O . VAL A 1 99 ? 2.801 -1.316 4.099 1.00 93.12 99 VAL A O 1
ATOM 815 N N . ILE A 1 100 ? 3.067 -3.084 2.734 1.00 95.44 100 ILE A N 1
ATOM 816 C CA . ILE A 1 100 ? 1.765 -3.681 3.069 1.00 95.44 100 ILE A CA 1
ATOM 817 C C . ILE A 1 100 ? 1.693 -4.068 4.543 1.00 95.44 100 ILE A C 1
ATOM 819 O O . ILE A 1 100 ? 0.692 -3.796 5.197 1.00 95.44 100 ILE A O 1
ATOM 823 N N . ARG A 1 101 ? 2.745 -4.666 5.113 1.00 95.56 101 ARG A N 1
ATOM 824 C CA . ARG A 1 101 ? 2.719 -5.068 6.528 1.00 95.56 101 ARG A CA 1
ATOM 825 C C . ARG A 1 101 ? 2.594 -3.881 7.478 1.00 95.56 101 ARG A C 1
ATOM 827 O O . ARG A 1 101 ? 1.914 -4.019 8.491 1.00 95.56 101 ARG A O 1
ATOM 834 N N . VAL A 1 102 ? 3.190 -2.733 7.155 1.00 96.12 102 VAL A N 1
ATOM 835 C CA . VAL A 1 102 ? 2.987 -1.503 7.938 1.00 96.12 102 VAL A CA 1
ATOM 836 C C . VAL A 1 102 ? 1.535 -1.031 7.845 1.00 96.12 102 VAL A C 1
ATOM 838 O O . VAL A 1 102 ? 0.939 -0.755 8.883 1.00 96.12 102 VAL A O 1
ATOM 841 N N . LEU A 1 103 ? 0.932 -1.028 6.650 1.00 97.25 103 LEU A N 1
ATOM 842 C CA . LEU A 1 103 ? -0.487 -0.688 6.474 1.00 97.25 103 LEU A CA 1
ATOM 843 C C . LEU A 1 103 ? -1.406 -1.606 7.300 1.00 97.25 103 LEU A C 1
ATOM 845 O O . LEU A 1 103 ? -2.282 -1.134 8.021 1.00 97.25 103 LEU A O 1
ATOM 849 N N . LEU A 1 104 ? -1.182 -2.920 7.239 1.00 97.00 104 LEU A N 1
ATOM 850 C CA . LEU A 1 104 ? -1.971 -3.897 7.995 1.00 97.00 104 LEU A CA 1
ATOM 851 C C . LEU A 1 104 ? -1.804 -3.721 9.510 1.00 97.00 104 LEU A C 1
ATOM 853 O O . LEU A 1 104 ? -2.771 -3.840 10.261 1.00 97.00 104 LEU A O 1
ATOM 857 N N . GLN A 1 105 ? -0.589 -3.416 9.972 1.00 97.12 105 GLN A N 1
ATOM 858 C CA . GLN A 1 105 ? -0.334 -3.137 11.384 1.00 97.12 105 GLN A CA 1
ATOM 859 C C . GLN A 1 105 ? -1.020 -1.841 11.842 1.00 97.12 105 GLN A C 1
ATOM 861 O O . GLN A 1 105 ? -1.526 -1.793 12.962 1.00 97.12 105 GLN A O 1
ATOM 866 N N . TRP A 1 106 ? -1.070 -0.816 10.988 1.00 97.81 106 TRP A N 1
ATOM 867 C CA . TRP A 1 106 ? -1.799 0.427 11.243 1.00 97.81 106 TRP A CA 1
ATOM 868 C C . TRP A 1 106 ? -3.306 0.180 11.390 1.00 97.81 106 TRP A C 1
ATOM 870 O O . TRP A 1 106 ? -3.886 0.619 12.380 1.00 97.81 106 TRP A O 1
ATOM 880 N N . ILE A 1 107 ? -3.917 -0.618 10.505 1.00 97.38 107 ILE A N 1
ATOM 881 C CA . ILE A 1 107 ? -5.325 -1.044 10.635 1.00 97.38 107 ILE A CA 1
ATOM 882 C C . ILE A 1 107 ? -5.550 -1.806 11.946 1.00 97.38 107 ILE A C 1
ATOM 884 O O . ILE A 1 107 ? -6.451 -1.471 12.713 1.00 97.38 107 ILE A O 1
ATOM 888 N N . LYS A 1 108 ? -4.689 -2.787 12.252 1.00 96.06 108 LYS A N 1
ATOM 889 C CA . LYS A 1 108 ? -4.765 -3.574 13.494 1.00 96.06 108 LYS A CA 1
ATOM 890 C C . LYS A 1 108 ? -4.672 -2.706 14.751 1.00 96.06 108 LYS A C 1
ATOM 892 O O . LYS A 1 108 ? -5.296 -3.022 15.757 1.00 96.06 108 LYS A O 1
ATOM 897 N N . ASN A 1 109 ? -3.906 -1.622 14.694 1.00 96.88 109 ASN A N 1
ATOM 898 C CA . ASN A 1 109 ? -3.758 -0.665 15.786 1.00 96.88 109 ASN A CA 1
ATOM 899 C C . ASN A 1 109 ? -4.837 0.430 15.769 1.00 96.88 109 ASN A C 1
ATOM 901 O O . ASN A 1 109 ? -4.634 1.485 16.363 1.00 96.88 109 ASN A O 1
ATOM 905 N N . HIS A 1 110 ? -5.967 0.210 15.091 1.00 96.44 110 HIS A N 1
ATOM 906 C CA . HIS A 1 110 ? -7.070 1.168 14.985 1.00 96.44 110 HIS A CA 1
ATOM 907 C C . HIS A 1 110 ? -6.652 2.514 14.381 1.00 96.44 110 HIS A C 1
ATOM 909 O O . HIS A 1 110 ? -7.136 3.566 14.793 1.00 96.44 110 HIS A O 1
ATOM 915 N N . LYS A 1 111 ? -5.756 2.473 13.388 1.00 96.75 111 LYS A N 1
ATOM 916 C CA . LYS A 1 111 ? -5.342 3.633 12.591 1.00 96.75 111 LYS A CA 1
ATOM 917 C C . LYS A 1 111 ? -4.716 4.755 13.442 1.00 96.75 111 LYS A C 1
ATOM 919 O O . LYS A 1 111 ? -4.923 5.937 13.195 1.00 96.75 111 LYS A O 1
ATOM 924 N N . ASN A 1 112 ? -3.936 4.372 14.456 1.00 96.62 112 ASN A N 1
ATOM 925 C CA . ASN A 1 112 ? -3.455 5.236 15.545 1.00 96.62 112 ASN A CA 1
ATOM 926 C C . ASN A 1 112 ? -2.337 6.240 15.209 1.00 96.62 112 ASN A C 1
ATOM 928 O O . ASN A 1 112 ? -1.935 6.994 16.093 1.00 96.62 112 ASN A O 1
ATOM 932 N N . VAL A 1 113 ? -1.793 6.222 13.993 1.00 96.88 113 VAL A N 1
ATOM 933 C CA . VAL A 1 113 ? -0.691 7.104 13.572 1.00 96.88 113 VAL A CA 1
ATOM 934 C C . VAL A 1 113 ? -0.952 7.686 12.186 1.00 96.88 113 VAL A C 1
ATOM 936 O O . VAL A 1 113 ? -1.679 7.108 11.378 1.00 96.88 113 VAL A O 1
ATOM 939 N N . THR A 1 114 ? -0.342 8.832 11.908 1.00 96.94 114 THR A N 1
ATOM 940 C CA . THR A 1 114 ? -0.456 9.563 10.640 1.00 96.94 114 THR A CA 1
ATOM 941 C C . THR A 1 114 ? 0.363 8.917 9.508 1.00 96.94 114 THR A C 1
ATOM 943 O O . THR A 1 114 ? 1.300 8.150 9.768 1.00 96.94 114 THR A O 1
ATOM 946 N N . PRO A 1 115 ? 0.077 9.243 8.231 1.00 95.12 115 PRO A N 1
ATOM 947 C CA . PRO A 1 115 ? 0.893 8.815 7.091 1.00 95.12 115 PRO A CA 1
ATOM 948 C C . PRO A 1 115 ? 2.369 9.198 7.214 1.00 95.12 115 PRO A C 1
ATOM 950 O O . PRO A 1 115 ? 3.248 8.404 6.880 1.00 95.12 115 PRO A O 1
ATOM 953 N N . GLU A 1 116 ? 2.652 10.397 7.720 1.00 93.56 116 GLU A N 1
ATOM 954 C CA . GLU A 1 116 ? 4.003 10.902 7.948 1.00 93.56 116 GLU A CA 1
ATOM 955 C C . GLU A 1 116 ? 4.734 10.085 9.019 1.00 93.56 116 GLU A C 1
ATOM 957 O O . GLU A 1 116 ? 5.910 9.764 8.857 1.00 93.56 116 GLU A O 1
ATOM 962 N N . GLU A 1 117 ? 4.050 9.701 10.097 1.00 94.06 117 GLU A N 1
ATOM 963 C CA . GLU A 1 117 ? 4.618 8.826 11.127 1.00 94.06 117 GLU A CA 1
ATOM 964 C C . GLU A 1 117 ? 4.890 7.413 10.601 1.00 94.06 117 GLU A C 1
ATOM 966 O O . GLU A 1 117 ? 5.960 6.868 10.870 1.00 94.06 117 GLU A O 1
ATOM 971 N N . MET A 1 118 ? 3.991 6.845 9.788 1.00 94.25 118 MET A N 1
ATOM 972 C CA . MET A 1 118 ? 4.244 5.562 9.117 1.00 94.25 118 MET A CA 1
ATOM 973 C C . MET A 1 118 ? 5.439 5.635 8.163 1.00 94.25 118 MET A C 1
ATOM 975 O O . MET A 1 118 ? 6.268 4.724 8.119 1.00 94.25 118 MET A O 1
ATOM 979 N N . TYR A 1 119 ? 5.557 6.731 7.413 1.00 91.81 119 TYR A N 1
ATOM 980 C CA . TYR A 1 119 ? 6.662 6.961 6.488 1.00 91.81 119 TYR A CA 1
ATOM 981 C C . TYR A 1 119 ? 8.020 7.035 7.208 1.00 91.81 119 TYR A C 1
ATOM 983 O O . TYR A 1 119 ? 8.996 6.450 6.726 1.00 91.81 119 TYR A O 1
ATOM 991 N N . LYS A 1 120 ? 8.080 7.632 8.408 1.00 89.12 120 LYS A N 1
ATOM 992 C CA . LYS A 1 120 ? 9.308 7.684 9.226 1.00 89.12 120 LYS A CA 1
ATOM 993 C C . LYS A 1 120 ? 9.894 6.301 9.532 1.00 89.12 120 LYS A C 1
ATOM 995 O O . LYS A 1 120 ? 11.114 6.182 9.632 1.00 89.12 120 LYS A O 1
ATOM 1000 N N . PHE A 1 121 ? 9.088 5.238 9.630 1.00 87.44 121 PHE A N 1
ATOM 1001 C CA . PHE A 1 121 ? 9.606 3.871 9.820 1.00 87.44 121 PHE A CA 1
ATOM 1002 C C . PHE A 1 121 ? 10.512 3.415 8.666 1.00 87.44 121 PHE A C 1
ATOM 1004 O O . PHE A 1 121 ? 11.504 2.717 8.886 1.00 87.44 121 PHE A O 1
ATOM 1011 N N . PHE A 1 122 ? 10.219 3.858 7.442 1.00 85.25 122 PHE A N 1
ATOM 1012 C CA . PHE A 1 122 ? 11.029 3.560 6.260 1.00 85.25 122 PHE A CA 1
ATOM 1013 C C . PHE A 1 122 ? 12.267 4.451 6.181 1.00 85.25 122 PHE A C 1
ATOM 1015 O O . PHE A 1 122 ? 13.330 3.996 5.750 1.00 85.25 122 PHE A O 1
ATOM 1022 N N . GLU A 1 123 ? 12.164 5.700 6.635 1.00 82.12 123 GLU A N 1
ATOM 1023 C CA . GLU A 1 123 ? 13.321 6.589 6.739 1.00 82.12 123 GLU A CA 1
ATOM 1024 C C . GLU A 1 123 ? 14.341 6.050 7.746 1.00 82.12 123 GLU A C 1
ATOM 1026 O O . GLU A 1 123 ? 15.505 5.871 7.379 1.00 82.12 123 GLU A O 1
ATOM 1031 N N . MET A 1 124 ? 13.896 5.650 8.941 1.00 79.12 124 MET A N 1
ATOM 1032 C CA . MET A 1 124 ? 14.751 5.062 9.980 1.00 79.12 124 MET A CA 1
ATOM 1033 C C . MET A 1 124 ? 15.434 3.762 9.523 1.00 79.12 124 MET A C 1
ATOM 1035 O O . MET A 1 124 ? 16.632 3.581 9.752 1.00 79.12 124 MET A O 1
ATOM 1039 N N . GLN A 1 125 ? 14.730 2.877 8.801 1.00 69.75 125 GLN A N 1
ATOM 1040 C CA . GLN A 1 125 ? 15.340 1.670 8.217 1.00 69.75 125 GLN A CA 1
ATOM 1041 C C . GLN A 1 125 ? 16.509 2.014 7.275 1.00 69.75 125 GLN A C 1
ATOM 1043 O O . GLN A 1 125 ? 17.530 1.327 7.258 1.00 69.75 125 GLN A O 1
ATOM 1048 N N . SER A 1 126 ? 16.379 3.091 6.496 1.00 63.66 126 SER A N 1
ATOM 1049 C CA . SER A 1 126 ? 17.416 3.533 5.557 1.00 63.66 126 SER A CA 1
ATOM 1050 C C . SER A 1 126 ? 18.640 4.168 6.231 1.00 63.66 126 SER A C 1
ATOM 1052 O O . SER A 1 126 ? 19.668 4.360 5.578 1.00 63.66 126 SER A O 1
ATOM 1054 N N . GLU A 1 127 ? 18.524 4.536 7.507 1.00 60.00 127 GLU A N 1
ATOM 1055 C CA . GLU A 1 127 ? 19.583 5.156 8.308 1.00 60.00 127 GLU A CA 1
ATOM 1056 C C . GLU A 1 127 ? 20.325 4.131 9.165 1.00 60.00 127 GLU A C 1
ATOM 1058 O O . GLU A 1 127 ? 21.548 4.204 9.251 1.00 60.00 127 GLU A O 1
ATOM 1063 N N . GLY A 1 128 ? 19.637 3.109 9.687 1.00 46.81 128 GLY A N 1
ATOM 1064 C CA . GLY A 1 128 ? 20.277 1.990 10.390 1.00 46.81 128 GLY A CA 1
ATOM 1065 C C . GLY A 1 128 ? 21.295 1.219 9.534 1.00 46.81 128 GLY A C 1
ATOM 1066 O O . GLY A 1 128 ? 22.281 0.708 10.055 1.00 46.81 128 GLY A O 1
ATOM 1067 N N . LEU A 1 129 ? 21.123 1.211 8.206 1.00 47.38 129 LEU A N 1
ATOM 1068 C CA . LEU A 1 129 ? 22.086 0.651 7.244 1.00 47.38 129 LEU A CA 1
ATOM 1069 C C . LEU A 1 129 ? 23.381 1.472 7.093 1.00 47.38 129 LEU A C 1
ATOM 1071 O O . LEU A 1 129 ? 24.329 0.981 6.490 1.00 47.38 129 LEU A O 1
ATOM 1075 N N . LYS A 1 130 ? 23.446 2.706 7.615 1.00 47.12 130 LYS A N 1
ATOM 1076 C CA . LYS A 1 130 ? 24.643 3.564 7.540 1.00 47.12 130 LYS A CA 1
ATOM 1077 C C . LYS A 1 130 ? 25.579 3.434 8.745 1.00 47.12 130 LYS A C 1
ATOM 1079 O O . LYS A 1 130 ? 26.621 4.076 8.754 1.00 47.12 130 LYS A O 1
ATOM 1084 N N . LEU A 1 131 ? 25.231 2.641 9.758 1.00 40.72 131 LEU A N 1
ATOM 1085 C CA . LEU A 1 131 ? 26.025 2.524 10.989 1.00 40.72 131 LEU A CA 1
ATOM 1086 C C . LEU A 1 131 ? 27.159 1.480 10.916 1.00 40.72 131 LEU A C 1
ATOM 1088 O O . LEU A 1 131 ? 27.863 1.294 11.906 1.00 40.72 131 LEU A O 1
ATOM 1092 N N . HIS A 1 132 ? 27.380 0.830 9.764 1.00 42.25 132 HIS A N 1
ATOM 1093 C CA . HIS A 1 132 ? 28.410 -0.212 9.594 1.00 42.25 132 HIS A CA 1
ATOM 1094 C C . HIS A 1 132 ? 29.223 -0.130 8.285 1.00 42.25 132 HIS A C 1
ATOM 1096 O O . HIS A 1 132 ? 29.661 -1.154 7.763 1.00 42.25 132 HIS A O 1
ATOM 1102 N N . THR A 1 133 ? 29.471 1.073 7.771 1.00 39.41 133 THR A N 1
ATOM 1103 C CA . THR A 1 133 ? 30.515 1.339 6.758 1.00 39.41 133 THR A CA 1
ATOM 1104 C C . THR A 1 133 ? 31.353 2.513 7.203 1.00 39.41 133 THR A C 1
ATOM 1106 O O . THR A 1 133 ? 32.590 2.429 7.069 1.00 39.41 133 THR A O 1
#

Organism: NCBI:txid2772510